Protein AF-A0AA36CGU0-F1 (afdb_monomer_lite)

Secondary structure (DSSP, 8-state):
-----------S--------S--PPB-S-TT---EEEEE-S-TTS--PPTT-EEEEETTEEEEEESPP--SSBSSTTHHHHHHTTTTT-GGGTTHHHHHBTTTTT--------S-TTHHHHHHTTTTT-GGGHHHHHHH-TTTTT--

Radius of gyration: 21.94 Å; chains: 1; bounding box: 58×54×54 Å

Organism: NCBI:txid96644

InterPro domains:
  IPR003582 ShKT domain [PF01549] (70-107)
  IPR003582 ShKT domain [PF01549] (110-147)
  IPR003582 ShKT domain [PS51670] (71-107)
  IPR003582 ShKT domain [PS51670] (111-147)
  IPR003582 ShKT domain [SM00254] (70-108)
  IPR003582 ShKT domain [SM00254] (110-147)

Sequence (147 aa):
MQTSTAVFLALLGFACHQALAKDCPEGPPENSTLVDVGPVLDPKNPSCPAGLTCYLHNKTNGCYGPPPKPCEDADENCANWVRNGFCTDPYYAKSKADYCAKSCGLCYDTCADKSASCKNWKANGFCENALYDSIKKDYCSATCGLC

Structure (mmCIF, N/CA/C/O backbone):
data_AF-A0AA36CGU0-F1
#
_entry.id   AF-A0AA36CGU0-F1
#
loop_
_atom_site.group_PDB
_atom_site.id
_atom_site.type_symbol
_atom_site.label_atom_id
_atom_site.label_alt_id
_atom_site.label_comp_id
_atom_site.label_asym_id
_atom_site.label_entity_id
_atom_site.label_seq_id
_atom_site.pdbx_PDB_ins_code
_atom_site.Cartn_x
_atom_site.Cartn_y
_atom_site.Cartn_z
_atom_site.occupancy
_atom_site.B_iso_or_equiv
_atom_site.auth_seq_id
_atom_site.auth_comp_id
_atom_site.auth_asym_id
_atom_site.auth_atom_id
_atom_site.pdbx_PDB_model_num
ATOM 1 N N . MET A 1 1 ? 11.620 -40.913 34.061 1.00 40.72 1 MET A N 1
ATOM 2 C CA . MET A 1 1 ? 12.870 -41.532 33.578 1.00 40.72 1 MET A CA 1
ATOM 3 C C . MET A 1 1 ? 13.364 -40.750 32.371 1.00 40.72 1 MET A C 1
ATOM 5 O O . MET A 1 1 ? 12.886 -40.988 31.276 1.00 40.72 1 MET A O 1
ATOM 9 N N . GLN A 1 2 ? 14.279 -39.805 32.577 1.00 37.50 2 GLN A N 1
ATOM 10 C CA . GLN A 1 2 ? 15.368 -39.555 31.632 1.00 37.50 2 GLN A CA 1
ATOM 11 C C . GLN A 1 2 ? 16.521 -38.975 32.454 1.00 37.50 2 GLN A C 1
ATOM 13 O O . GLN A 1 2 ? 16.436 -37.888 33.014 1.00 37.50 2 GLN A O 1
ATOM 18 N N . THR A 1 3 ? 17.502 -39.834 32.683 1.00 34.91 3 THR A N 1
ATOM 19 C CA . THR A 1 3 ? 18.673 -39.660 33.540 1.00 34.91 3 THR A CA 1
ATOM 20 C C . THR A 1 3 ? 19.895 -39.326 32.693 1.00 34.91 3 THR A C 1
ATOM 22 O O . THR A 1 3 ? 19.990 -39.826 31.576 1.00 34.91 3 THR A O 1
ATOM 25 N N . SER A 1 4 ? 20.861 -38.636 33.314 1.00 39.19 4 SER A N 1
ATOM 26 C CA . SER A 1 4 ? 22.279 -38.525 32.919 1.00 39.19 4 SER A CA 1
ATOM 27 C C . SER A 1 4 ? 22.582 -37.647 31.698 1.00 39.19 4 SER A C 1
ATOM 29 O O . SER A 1 4 ? 21.904 -37.716 30.689 1.00 39.19 4 SER A O 1
ATOM 31 N N . THR A 1 5 ? 23.606 -36.798 31.666 1.00 39.41 5 THR A N 1
ATOM 32 C CA . THR A 1 5 ? 24.727 -36.516 32.578 1.00 39.41 5 THR A CA 1
ATOM 33 C C . THR A 1 5 ? 25.350 -35.219 32.063 1.00 39.41 5 THR A C 1
ATOM 35 O O . THR A 1 5 ? 25.602 -35.103 30.866 1.00 39.41 5 THR A O 1
ATOM 38 N N . ALA A 1 6 ? 25.612 -34.256 32.943 1.00 45.22 6 ALA A N 1
ATOM 39 C CA . ALA A 1 6 ? 26.461 -33.116 32.619 1.00 45.22 6 ALA A CA 1
ATOM 40 C C . ALA A 1 6 ? 27.905 -33.602 32.401 1.00 45.22 6 ALA A C 1
ATOM 42 O O . ALA A 1 6 ? 28.487 -34.204 33.303 1.00 45.22 6 ALA A O 1
ATOM 43 N N . VAL A 1 7 ? 28.486 -33.334 31.229 1.00 40.44 7 VAL A N 1
ATOM 44 C CA . VAL A 1 7 ? 29.935 -33.422 31.006 1.00 40.44 7 VAL A CA 1
ATOM 45 C C . VAL A 1 7 ? 30.429 -32.043 30.592 1.00 40.44 7 VAL A C 1
ATOM 47 O O . VAL A 1 7 ? 29.974 -31.448 29.620 1.00 40.44 7 VAL A O 1
ATOM 50 N N . PHE A 1 8 ? 31.319 -31.542 31.436 1.00 43.91 8 PHE A N 1
ATOM 51 C CA . PHE A 1 8 ? 32.062 -30.297 31.363 1.00 43.91 8 PHE A CA 1
ATOM 52 C C . PHE A 1 8 ? 33.000 -30.215 30.139 1.00 43.91 8 PHE A C 1
ATOM 54 O O . PHE A 1 8 ? 33.494 -31.243 29.688 1.00 43.91 8 PHE A O 1
ATOM 61 N N . LEU A 1 9 ? 33.346 -28.963 29.781 1.00 36.62 9 LEU A N 1
ATOM 62 C CA . LEU A 1 9 ? 34.539 -28.457 29.055 1.00 36.62 9 LEU A CA 1
ATOM 63 C C . LEU A 1 9 ? 34.373 -28.029 27.584 1.00 36.62 9 LEU A C 1
ATOM 65 O O . LEU A 1 9 ? 34.357 -28.864 26.689 1.00 36.62 9 LEU A O 1
ATOM 69 N N . ALA A 1 10 ? 34.378 -26.701 27.382 1.00 35.34 10 ALA A N 1
ATOM 70 C CA . ALA A 1 10 ? 35.076 -25.905 26.344 1.00 35.34 10 ALA A CA 1
ATOM 71 C C . ALA A 1 10 ? 34.326 -24.559 26.205 1.00 35.34 10 ALA A C 1
ATOM 73 O O . ALA A 1 10 ? 33.199 -24.517 25.732 1.00 35.34 10 ALA 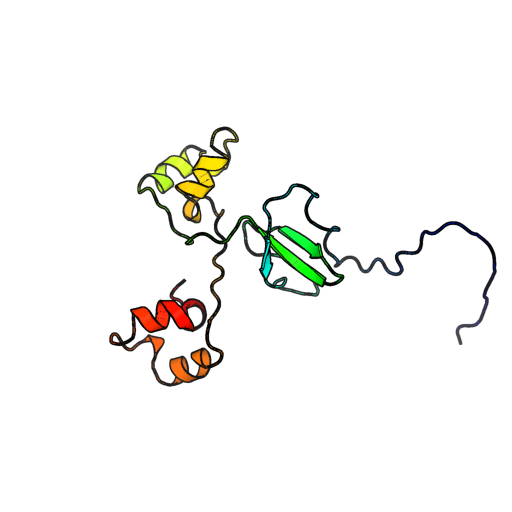A O 1
ATOM 74 N N . LEU A 1 11 ? 34.742 -23.483 26.882 1.00 43.50 11 LEU A N 1
ATOM 75 C CA . LEU A 1 11 ? 35.577 -22.402 26.331 1.00 43.50 11 LEU A CA 1
ATOM 76 C C . LEU A 1 11 ? 35.313 -22.079 24.847 1.00 43.50 11 LEU A C 1
ATOM 78 O O . LEU A 1 11 ? 35.522 -22.918 23.980 1.00 43.50 11 LEU A O 1
ATOM 82 N N . LEU A 1 12 ? 35.000 -20.796 24.616 1.00 39.62 12 LEU A N 1
ATOM 83 C CA . LEU A 1 12 ? 34.732 -20.090 23.353 1.00 39.62 12 LEU A CA 1
ATOM 84 C C . LEU A 1 12 ? 33.272 -20.161 22.884 1.00 39.62 12 LEU A C 1
ATOM 86 O O . LEU A 1 12 ? 32.714 -21.213 22.595 1.00 39.62 12 LEU A O 1
ATOM 90 N N . GLY A 1 13 ? 32.639 -18.987 22.895 1.00 47.38 13 GLY A N 1
ATOM 91 C CA . GLY A 1 13 ? 31.202 -18.815 22.774 1.00 47.38 13 GLY A CA 1
ATOM 92 C C . GLY A 1 13 ? 30.648 -19.274 21.439 1.00 47.38 13 GLY A C 1
ATOM 93 O O . GLY A 1 13 ? 30.968 -18.697 20.418 1.00 47.38 13 GLY A O 1
ATOM 94 N N . PHE A 1 14 ? 29.757 -20.253 21.480 1.00 47.56 14 PHE A N 1
ATOM 95 C CA . PHE A 1 14 ? 28.803 -20.568 20.425 1.00 47.56 14 PHE A CA 1
ATOM 96 C C . PHE A 1 14 ? 27.663 -21.331 21.089 1.00 47.56 14 PHE A C 1
ATOM 98 O O . PHE A 1 14 ? 27.703 -22.547 21.225 1.00 47.56 14 PHE A O 1
ATOM 105 N N . ALA A 1 15 ? 26.657 -20.611 21.572 1.00 38.28 15 ALA A N 1
ATOM 106 C CA . ALA A 1 15 ? 25.411 -21.239 21.983 1.00 38.28 15 ALA A CA 1
ATOM 107 C C . ALA A 1 15 ? 24.264 -20.242 21.827 1.00 38.28 15 ALA A C 1
ATOM 109 O O . ALA A 1 15 ? 23.633 -19.844 22.806 1.00 38.28 15 ALA A O 1
ATOM 110 N N . CYS A 1 16 ? 23.987 -19.855 20.576 1.00 39.22 16 CYS A N 1
ATOM 111 C CA . CYS A 1 16 ? 22.627 -19.484 20.205 1.00 39.22 16 CYS A CA 1
ATOM 112 C C . CYS A 1 16 ? 21.776 -20.743 20.432 1.00 39.22 16 CYS A C 1
ATOM 114 O O . CYS A 1 16 ? 21.745 -21.670 19.623 1.00 39.22 16 CYS A O 1
ATOM 116 N N . HIS A 1 17 ? 21.240 -20.850 21.645 1.00 38.44 17 HIS A N 1
ATOM 117 C CA . HIS A 1 17 ? 20.366 -21.928 22.054 1.00 38.44 17 HIS A CA 1
ATOM 118 C C . HIS A 1 17 ? 19.077 -21.815 21.244 1.00 38.44 17 HIS A C 1
ATOM 120 O O . HIS A 1 17 ? 18.352 -20.837 21.387 1.00 38.44 17 HIS A O 1
ATOM 126 N N . GLN A 1 18 ? 18.779 -22.895 20.521 1.00 44.56 18 GLN A N 1
ATOM 127 C CA . GLN A 1 18 ? 17.474 -23.252 19.960 1.00 44.56 18 GLN A CA 1
ATOM 128 C C . GLN A 1 18 ? 17.178 -22.699 18.563 1.00 44.56 18 GLN A C 1
ATOM 130 O O . GLN A 1 18 ? 16.379 -21.793 18.366 1.00 44.56 18 GLN A O 1
ATOM 135 N N . ALA A 1 19 ? 17.732 -23.381 17.561 1.00 47.97 19 ALA A N 1
ATOM 136 C CA . ALA A 1 19 ? 17.111 -23.452 16.248 1.00 47.97 19 ALA A CA 1
ATOM 137 C C . ALA A 1 19 ? 15.730 -24.130 16.366 1.00 47.97 19 ALA A C 1
ATOM 139 O O . ALA A 1 19 ? 15.628 -25.355 16.430 1.00 47.97 19 ALA A O 1
ATOM 140 N N . LEU A 1 20 ? 14.664 -23.328 16.371 1.00 47.81 20 LEU A N 1
ATOM 141 C CA . LEU A 1 20 ? 13.300 -23.764 16.068 1.00 47.81 20 LEU A CA 1
ATOM 142 C C . LEU A 1 20 ? 12.807 -23.112 14.769 1.00 47.81 20 LEU A C 1
ATOM 144 O O . LEU A 1 20 ? 11.717 -22.576 14.755 1.00 47.81 20 LEU A O 1
ATOM 148 N N . ALA A 1 21 ? 13.582 -23.146 13.680 1.00 53.12 21 ALA A N 1
ATOM 149 C CA . ALA A 1 21 ? 13.111 -22.998 12.286 1.00 53.12 21 ALA A CA 1
ATOM 150 C C . ALA A 1 21 ? 12.040 -21.911 11.960 1.00 53.12 21 ALA A C 1
ATOM 152 O O . ALA A 1 21 ? 11.266 -22.096 11.021 1.00 53.12 21 ALA A O 1
ATOM 153 N N . LYS A 1 22 ? 11.947 -20.810 12.721 1.00 61.84 22 LYS A N 1
ATOM 154 C CA . LYS A 1 22 ? 10.848 -19.821 12.647 1.00 61.84 22 LYS A CA 1
ATOM 155 C C . LYS A 1 22 ? 11.274 -18.400 13.001 1.00 61.84 22 LYS A C 1
ATOM 157 O O . LYS A 1 22 ? 10.417 -17.543 13.171 1.00 61.84 22 LYS A O 1
ATOM 162 N N . ASP A 1 23 ? 12.568 -18.150 13.129 1.00 75.75 23 ASP A N 1
ATOM 163 C CA . ASP A 1 23 ? 13.071 -16.815 13.425 1.00 75.75 23 ASP A CA 1
ATOM 164 C C . ASP A 1 23 ? 13.680 -16.206 12.171 1.00 75.75 23 ASP A C 1
ATOM 166 O O . ASP A 1 23 ? 14.302 -16.894 11.356 1.00 75.75 23 ASP A O 1
ATOM 170 N N . CYS A 1 24 ? 13.417 -14.917 11.986 1.00 81.06 24 CYS A N 1
ATOM 171 C CA . CYS A 1 24 ? 13.879 -14.171 10.827 1.00 81.06 24 CYS A CA 1
ATOM 172 C C . CYS A 1 24 ? 15.399 -13.985 10.887 1.00 81.06 24 CYS A C 1
ATOM 174 O O . CYS A 1 24 ? 15.974 -14.046 11.978 1.00 81.06 24 CYS A O 1
ATOM 176 N N . PRO A 1 25 ? 16.077 -13.771 9.743 1.00 84.75 25 PRO A N 1
ATOM 177 C CA . PRO A 1 25 ? 17.502 -13.469 9.761 1.00 84.75 25 PRO A CA 1
ATOM 178 C C . PRO A 1 25 ? 17.787 -12.255 10.654 1.00 84.75 25 PRO A C 1
ATOM 180 O O . PRO A 1 25 ? 16.949 -11.355 10.785 1.00 84.75 25 PRO A O 1
ATOM 183 N N . GLU A 1 26 ? 18.972 -12.235 11.269 1.00 78.94 26 GLU A N 1
ATOM 184 C CA . GLU A 1 26 ? 19.452 -11.062 12.004 1.00 78.94 26 GLU A CA 1
ATOM 185 C C . GLU A 1 26 ? 19.428 -9.824 11.094 1.00 78.94 26 GLU A C 1
ATOM 187 O O . GLU A 1 26 ? 19.564 -9.962 9.879 1.00 78.94 26 GLU A O 1
ATOM 192 N N . GLY A 1 27 ? 19.173 -8.669 11.721 1.00 71.25 27 GLY A N 1
ATOM 193 C CA . GLY A 1 27 ? 18.731 -7.376 11.185 1.00 71.25 27 GLY A CA 1
ATOM 194 C C . GLY A 1 27 ? 19.125 -6.944 9.762 1.00 71.25 27 GLY A C 1
ATOM 195 O O . GLY A 1 27 ? 20.057 -7.461 9.147 1.00 71.25 27 GLY A O 1
ATOM 196 N N . PRO A 1 28 ? 18.439 -5.920 9.222 1.00 70.06 28 PRO A N 1
ATOM 197 C CA . PRO A 1 28 ? 18.787 -5.395 7.910 1.00 70.06 28 PRO A CA 1
ATOM 198 C C . PRO A 1 28 ? 20.241 -4.870 7.912 1.00 70.06 28 PRO A C 1
ATOM 200 O O . PRO A 1 28 ? 20.733 -4.449 8.961 1.00 70.06 28 PRO A O 1
ATOM 203 N N . PRO A 1 29 ? 20.954 -4.892 6.768 1.00 68.56 29 PRO A N 1
ATOM 204 C CA . PRO A 1 29 ? 22.369 -4.511 6.714 1.00 68.56 29 PRO A CA 1
ATOM 205 C C . PRO A 1 29 ? 22.593 -3.109 7.306 1.00 68.56 29 PRO A C 1
ATOM 207 O O . PRO A 1 29 ? 21.742 -2.240 7.126 1.00 68.56 29 PRO A O 1
ATOM 210 N N . GLU A 1 30 ? 23.738 -2.864 7.962 1.00 60.31 30 GLU A N 1
ATOM 211 C CA . GLU A 1 30 ? 24.038 -1.640 8.751 1.00 60.31 30 GLU A CA 1
ATOM 212 C C . GLU A 1 30 ? 23.955 -0.302 7.977 1.00 60.31 30 GLU A C 1
ATOM 214 O O . GLU A 1 30 ? 24.111 0.770 8.551 1.00 60.31 30 GLU A O 1
ATOM 219 N N . ASN A 1 31 ? 23.657 -0.339 6.678 1.00 63.81 31 ASN A N 1
ATOM 220 C CA . ASN A 1 31 ? 23.423 0.825 5.824 1.00 63.81 31 ASN A CA 1
ATOM 221 C C . ASN A 1 31 ? 22.091 0.735 5.047 1.00 63.81 31 ASN A C 1
ATOM 223 O O . ASN A 1 31 ? 21.961 1.243 3.933 1.00 63.81 31 ASN A O 1
ATOM 227 N N . SER A 1 32 ? 21.108 0.010 5.580 1.00 74.25 32 SER A N 1
ATOM 228 C CA . SER A 1 32 ? 19.788 -0.096 4.963 1.00 74.25 32 SER A CA 1
ATOM 229 C C . SER A 1 32 ? 18.926 1.125 5.293 1.00 74.25 32 SER A C 1
ATOM 231 O O . SER A 1 32 ? 18.970 1.656 6.400 1.00 74.25 32 SER A O 1
ATOM 233 N N . THR A 1 33 ? 18.081 1.536 4.350 1.00 78.06 33 THR A N 1
ATOM 234 C CA . THR A 1 33 ? 17.009 2.519 4.579 1.00 78.06 33 THR A CA 1
ATOM 235 C C . THR A 1 33 ? 15.720 1.868 5.095 1.00 78.06 33 THR A C 1
ATOM 237 O O . THR A 1 33 ? 14.666 2.504 5.083 1.00 78.06 33 THR A O 1
ATOM 240 N N . LEU A 1 34 ? 15.780 0.591 5.491 1.00 81.00 34 LEU A N 1
ATOM 241 C CA . LEU A 1 34 ? 14.608 -0.182 5.879 1.00 81.00 34 LEU A CA 1
ATOM 242 C C . LEU A 1 34 ? 14.193 0.152 7.313 1.00 81.00 34 LEU A C 1
ATOM 244 O O . LEU A 1 34 ? 15.029 0.236 8.211 1.00 81.00 34 LEU A O 1
ATOM 248 N N . VAL A 1 35 ? 12.891 0.301 7.529 1.00 79.88 35 VAL A N 1
ATOM 249 C CA . VAL A 1 35 ? 12.293 0.607 8.834 1.00 79.88 35 VAL A CA 1
ATOM 250 C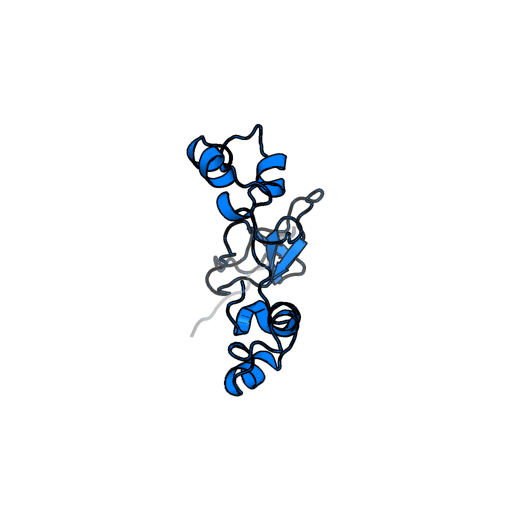 C . VAL A 1 35 ? 11.343 -0.508 9.258 1.00 79.88 35 VAL A C 1
ATOM 252 O O . VAL A 1 35 ? 10.773 -1.175 8.396 1.00 79.88 35 VAL A O 1
ATOM 255 N N . ASP A 1 36 ? 11.184 -0.711 10.569 1.00 82.88 36 ASP A N 1
ATOM 256 C CA . ASP A 1 36 ? 10.165 -1.615 11.118 1.00 82.88 36 ASP A CA 1
ATOM 257 C C . ASP A 1 36 ? 8.781 -1.038 10.822 1.00 82.88 36 ASP A C 1
ATOM 259 O O . ASP A 1 36 ? 8.482 0.110 11.161 1.00 82.88 36 ASP A O 1
ATOM 263 N N . VAL A 1 37 ? 7.961 -1.821 10.135 1.00 75.62 37 VAL A N 1
ATOM 264 C CA . VAL A 1 37 ? 6.652 -1.396 9.635 1.00 75.62 37 VAL A CA 1
ATOM 265 C C . VAL A 1 37 ? 5.518 -2.257 10.161 1.00 75.62 37 VAL A C 1
ATOM 267 O O . VAL A 1 37 ? 4.362 -2.041 9.793 1.00 75.62 37 VAL A O 1
ATOM 270 N N . GLY A 1 38 ? 5.828 -3.212 11.037 1.00 77.19 38 GLY A N 1
ATOM 271 C CA . GLY A 1 38 ? 4.817 -3.999 11.714 1.00 77.19 38 GLY A CA 1
ATOM 272 C C . GLY A 1 38 ? 5.248 -5.419 12.060 1.00 77.19 38 GLY A C 1
ATOM 273 O O . GLY A 1 38 ? 6.315 -5.893 11.665 1.00 77.19 38 GLY A O 1
ATOM 274 N N . PRO A 1 39 ? 4.384 -6.131 12.797 1.00 79.25 39 PRO A N 1
ATOM 275 C CA . PRO A 1 39 ? 4.622 -7.517 13.154 1.00 79.25 39 PRO A C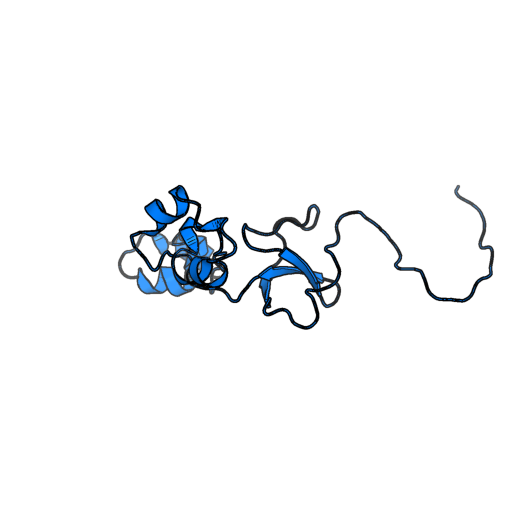A 1
ATOM 276 C C . PRO A 1 39 ? 4.471 -8.440 11.940 1.00 79.25 39 PRO A C 1
ATOM 278 O O . PRO A 1 39 ? 3.754 -8.145 10.982 1.00 79.25 39 PRO A O 1
ATOM 281 N N . VAL A 1 40 ? 5.095 -9.613 12.022 1.00 79.00 40 VAL A N 1
ATOM 282 C CA . VAL A 1 40 ? 4.855 -10.712 11.077 1.00 79.00 40 VAL A CA 1
ATOM 283 C C . VAL A 1 40 ? 3.400 -11.182 11.135 1.00 79.00 40 VAL A C 1
ATOM 285 O O . VAL A 1 40 ? 2.783 -11.185 12.202 1.00 79.00 40 VAL A O 1
ATOM 288 N N . LEU A 1 41 ? 2.851 -11.607 9.993 1.00 75.88 41 LEU A N 1
ATOM 289 C CA . LEU A 1 41 ? 1.446 -12.031 9.892 1.00 75.88 41 LEU A CA 1
ATOM 290 C C . LEU A 1 41 ? 1.164 -13.314 10.690 1.00 75.88 41 LEU A C 1
ATOM 292 O O . LEU A 1 41 ? 0.086 -13.462 11.265 1.00 75.88 41 LEU A O 1
ATOM 296 N N . ASP A 1 42 ? 2.137 -14.228 10.737 1.00 71.06 42 ASP A N 1
ATOM 297 C CA . ASP A 1 42 ? 2.072 -15.470 11.505 1.00 71.06 42 ASP A CA 1
ATOM 298 C C . ASP A 1 42 ? 3.374 -15.673 12.309 1.00 71.06 42 ASP A C 1
ATOM 300 O O . ASP A 1 42 ? 4.431 -15.936 11.734 1.00 71.06 42 ASP A O 1
ATOM 304 N N . PRO A 1 43 ? 3.328 -15.610 13.653 1.00 68.12 43 PRO A N 1
ATOM 305 C CA . PRO A 1 43 ? 4.484 -15.886 14.510 1.00 68.12 43 PRO A CA 1
ATOM 306 C C . PRO A 1 43 ? 5.034 -17.316 14.387 1.00 68.12 43 PRO A C 1
ATOM 308 O O . PRO A 1 43 ? 6.157 -17.587 14.802 1.00 68.12 43 PRO A O 1
ATOM 311 N N . LYS A 1 44 ? 4.241 -18.264 13.868 1.00 66.31 44 LYS A N 1
ATOM 312 C CA . LYS A 1 44 ? 4.653 -19.656 13.642 1.00 66.31 44 LYS A CA 1
ATOM 313 C C . LYS A 1 44 ? 5.247 -19.880 12.251 1.00 66.31 44 LYS A C 1
ATOM 315 O O . LYS A 1 44 ? 5.864 -20.930 12.066 1.00 66.31 44 LYS A O 1
ATOM 320 N N . ASN A 1 45 ? 5.038 -18.954 11.319 1.00 71.38 45 ASN A N 1
ATOM 321 C CA . ASN A 1 45 ? 5.563 -18.964 9.959 1.00 71.38 45 ASN A CA 1
ATOM 322 C C . ASN A 1 45 ? 5.788 -17.507 9.515 1.00 71.38 45 ASN A C 1
ATOM 324 O O . ASN A 1 45 ? 4.859 -16.900 8.981 1.00 71.38 45 ASN A O 1
ATOM 328 N N . PRO A 1 46 ? 6.973 -16.923 9.775 1.00 73.00 46 PRO A N 1
ATOM 329 C CA . PRO A 1 46 ? 7.206 -15.493 9.606 1.00 73.00 46 PRO A CA 1
ATOM 330 C C . PRO A 1 46 ? 7.098 -15.073 8.141 1.00 73.00 46 PRO A C 1
ATOM 332 O O . PRO A 1 46 ? 8.062 -15.098 7.379 1.00 73.00 46 PRO A O 1
ATOM 335 N N . SER A 1 47 ? 5.895 -14.683 7.742 1.00 81.06 47 SER A N 1
ATOM 336 C CA . SER A 1 47 ? 5.611 -14.101 6.442 1.00 81.06 47 SER A CA 1
ATOM 337 C C . SER A 1 47 ? 5.263 -12.635 6.620 1.00 81.06 47 SER A C 1
ATOM 339 O O . SER A 1 47 ? 4.428 -12.286 7.463 1.00 81.06 47 SER A O 1
ATOM 341 N N . CYS A 1 48 ? 5.867 -11.798 5.791 1.00 79.00 48 CYS A N 1
ATOM 342 C CA . CYS A 1 48 ? 5.502 -10.400 5.671 1.00 79.00 48 CYS A CA 1
ATOM 343 C C . CYS A 1 48 ? 4.628 -10.180 4.427 1.00 79.00 48 CYS A C 1
ATOM 345 O O . CYS A 1 48 ? 4.671 -10.991 3.495 1.00 79.00 48 CYS A O 1
ATOM 347 N N . PRO A 1 49 ? 3.826 -9.102 4.401 1.00 74.00 49 PRO A N 1
ATOM 348 C CA . PRO A 1 49 ? 3.174 -8.625 3.184 1.00 74.00 49 PRO A CA 1
ATOM 349 C C . PRO A 1 49 ? 4.151 -8.485 2.005 1.00 74.00 49 PRO A C 1
ATOM 351 O O . PRO A 1 49 ? 5.362 -8.353 2.193 1.00 74.00 49 PRO A O 1
ATOM 354 N N . ALA A 1 50 ? 3.624 -8.491 0.779 1.00 72.00 50 ALA A N 1
ATOM 355 C CA . ALA A 1 50 ? 4.439 -8.296 -0.418 1.00 72.00 50 ALA A CA 1
ATOM 356 C C . ALA A 1 50 ? 5.252 -6.990 -0.327 1.00 72.00 50 ALA A C 1
ATOM 358 O O . ALA A 1 50 ? 4.742 -5.961 0.110 1.00 72.00 50 ALA A O 1
ATOM 359 N N . GLY A 1 51 ? 6.530 -7.052 -0.709 1.00 70.19 51 GLY A N 1
ATOM 360 C CA . GLY A 1 51 ? 7.452 -5.913 -0.632 1.00 70.19 51 GLY A CA 1
ATOM 361 C C . GLY A 1 51 ? 8.143 -5.723 0.723 1.00 70.19 51 GLY A C 1
ATOM 362 O O . GLY A 1 51 ? 8.969 -4.820 0.845 1.00 70.19 51 GLY A O 1
ATOM 363 N N . LEU A 1 52 ? 7.857 -6.577 1.713 1.00 80.44 52 LEU A N 1
ATOM 364 C CA . LEU A 1 52 ? 8.481 -6.545 3.034 1.00 80.44 52 LEU A CA 1
ATOM 365 C C . LEU A 1 52 ? 9.342 -7.776 3.299 1.00 80.44 52 LEU A C 1
ATOM 367 O O . LEU A 1 52 ? 9.001 -8.899 2.927 1.00 80.44 52 LEU A O 1
ATOM 371 N N . THR A 1 53 ? 10.440 -7.555 4.012 1.00 84.25 53 THR A N 1
ATOM 372 C CA . THR A 1 53 ? 11.362 -8.605 4.440 1.00 84.25 53 THR A CA 1
ATOM 373 C C . THR A 1 53 ? 11.236 -8.790 5.939 1.00 84.25 53 THR A C 1
ATOM 375 O O . THR A 1 53 ? 11.197 -7.812 6.682 1.00 84.25 53 THR A O 1
ATOM 378 N N . CYS A 1 54 ? 11.195 -10.033 6.409 1.00 87.06 54 CYS A N 1
ATOM 379 C CA . CYS A 1 54 ? 11.264 -10.261 7.842 1.00 87.06 54 CYS A CA 1
ATOM 380 C C . CYS A 1 54 ? 12.708 -10.139 8.346 1.00 87.06 54 CYS A C 1
ATOM 382 O O . CYS A 1 54 ? 13.600 -10.774 7.782 1.00 87.06 54 CYS A O 1
ATOM 384 N N . TYR A 1 55 ? 12.919 -9.397 9.433 1.00 88.12 55 TYR A N 1
ATOM 385 C CA . TYR A 1 55 ? 14.189 -9.352 10.160 1.00 88.12 55 TYR A CA 1
ATOM 386 C C . TYR A 1 55 ? 13.976 -9.426 11.670 1.00 88.12 55 TYR A C 1
ATOM 388 O O . TYR A 1 55 ? 12.943 -9.015 12.202 1.00 88.12 55 TYR A O 1
ATOM 396 N N . LEU A 1 56 ? 14.995 -9.930 12.361 1.00 84.81 56 LEU A N 1
ATOM 397 C CA . LEU A 1 56 ? 15.086 -9.894 13.811 1.00 84.81 56 LEU A CA 1
ATOM 398 C C . LEU A 1 56 ? 15.771 -8.595 14.259 1.00 84.81 56 LEU A C 1
ATOM 400 O O . LEU A 1 56 ? 16.936 -8.352 13.938 1.00 84.81 56 LEU A O 1
ATOM 404 N N . HIS A 1 57 ? 15.078 -7.789 15.061 1.00 73.75 57 HIS A N 1
ATOM 405 C CA . HIS A 1 57 ? 15.652 -6.618 15.728 1.00 73.75 57 HIS A CA 1
ATOM 406 C C . HIS A 1 57 ? 15.195 -6.585 17.183 1.00 73.75 57 HIS A C 1
ATOM 408 O O . HIS A 1 57 ? 14.030 -6.829 17.487 1.00 73.75 57 HIS A O 1
ATOM 414 N N . ASN A 1 58 ? 16.128 -6.324 18.102 1.00 74.12 58 ASN A N 1
ATOM 415 C CA . ASN A 1 58 ? 15.867 -6.321 19.545 1.00 74.12 58 ASN A CA 1
ATOM 416 C C . ASN A 1 58 ? 15.104 -7.575 20.045 1.00 74.12 58 ASN A C 1
ATOM 418 O O . ASN A 1 58 ? 14.189 -7.485 20.858 1.00 74.12 58 ASN A O 1
ATOM 422 N N . LYS A 1 59 ? 15.500 -8.759 19.547 1.00 77.56 59 LYS A N 1
ATOM 423 C CA . LYS A 1 59 ? 14.946 -10.085 19.902 1.00 77.56 59 LYS A CA 1
ATOM 424 C C . LYS A 1 59 ? 13.480 -10.325 19.503 1.00 77.56 59 LYS A C 1
ATOM 426 O O . LYS A 1 59 ? 12.885 -11.290 19.977 1.00 77.56 59 LYS A O 1
ATOM 431 N N . THR A 1 60 ? 12.910 -9.499 18.629 1.00 82.69 60 THR A N 1
ATOM 432 C CA . THR A 1 60 ? 11.562 -9.694 18.075 1.00 82.69 60 THR A CA 1
ATOM 433 C C . THR A 1 60 ? 11.585 -9.715 16.550 1.00 82.69 60 THR A C 1
ATOM 435 O O . THR A 1 60 ? 12.330 -8.955 15.931 1.00 82.69 60 THR A O 1
ATOM 438 N N . ASN A 1 61 ? 10.770 -10.588 15.952 1.00 86.56 61 ASN A N 1
ATOM 439 C CA . ASN A 1 61 ? 10.568 -10.643 14.504 1.00 86.56 61 ASN A CA 1
ATOM 440 C C . ASN A 1 61 ? 9.679 -9.470 14.068 1.00 86.56 61 ASN A C 1
ATOM 442 O O . ASN A 1 61 ? 8.570 -9.316 14.584 1.00 86.56 61 ASN A O 1
ATOM 446 N N . GLY A 1 62 ? 10.153 -8.685 13.106 1.00 85.69 62 GLY A N 1
ATOM 447 C CA . GLY A 1 62 ? 9.420 -7.572 12.507 1.00 85.69 62 GLY A CA 1
ATOM 448 C C . GLY A 1 62 ? 9.505 -7.610 10.987 1.00 85.69 62 GLY A C 1
ATOM 449 O O . GLY A 1 62 ? 10.409 -8.220 10.411 1.00 85.69 62 GLY A O 1
ATOM 450 N N . CYS A 1 63 ? 8.550 -6.964 10.332 1.00 85.25 63 CYS A N 1
ATOM 451 C CA . CYS A 1 63 ? 8.565 -6.747 8.896 1.00 85.25 63 CYS A CA 1
ATOM 452 C C . CYS A 1 63 ? 9.222 -5.404 8.597 1.00 85.25 63 CYS A C 1
ATOM 454 O O . CYS A 1 63 ? 8.845 -4.383 9.162 1.00 85.25 63 CYS A O 1
ATOM 456 N N . TYR A 1 64 ? 10.197 -5.418 7.696 1.00 84.94 64 TYR A N 1
ATOM 457 C CA . TYR A 1 64 ? 11.013 -4.270 7.337 1.00 84.94 64 TYR A CA 1
ATOM 458 C C . TYR A 1 64 ? 10.879 -3.959 5.857 1.00 84.94 64 TYR A C 1
ATOM 460 O O . TYR A 1 64 ? 10.935 -4.852 5.007 1.00 84.94 64 TYR A O 1
ATOM 468 N N . GLY A 1 65 ? 10.737 -2.675 5.555 1.00 79.56 65 GLY A N 1
ATOM 469 C CA . GLY A 1 65 ? 10.535 -2.177 4.202 1.00 79.56 65 GLY A CA 1
ATOM 470 C C . GLY A 1 65 ? 11.080 -0.766 4.015 1.00 79.56 65 GLY A C 1
ATOM 471 O O . GLY A 1 65 ? 11.441 -0.112 4.998 1.00 79.56 65 GLY A O 1
ATOM 472 N N . PRO A 1 66 ? 11.161 -0.284 2.762 1.00 75.25 66 PRO A N 1
ATOM 473 C CA . PRO A 1 66 ? 11.367 1.141 2.504 1.00 75.25 66 PRO A CA 1
ATOM 474 C C . PRO A 1 66 ? 10.251 1.942 3.188 1.00 75.25 66 PRO A C 1
ATOM 476 O O . PRO A 1 66 ? 9.162 1.407 3.276 1.00 75.25 66 PRO A O 1
ATOM 479 N N . PRO A 1 67 ? 10.456 3.195 3.627 1.00 70.31 67 PRO A N 1
ATOM 480 C CA . PRO A 1 67 ? 9.436 3.965 4.340 1.00 70.31 67 PRO A CA 1
ATOM 481 C C . PRO A 1 67 ? 8.062 3.925 3.653 1.00 70.31 67 PRO A C 1
ATOM 483 O O . PRO A 1 67 ? 8.008 4.009 2.420 1.00 70.31 67 PRO A O 1
ATOM 486 N N . PRO A 1 68 ? 6.964 3.835 4.425 1.00 64.62 68 PRO A N 1
ATOM 487 C CA . PRO A 1 68 ? 5.639 3.648 3.857 1.00 64.62 68 PRO A CA 1
ATOM 488 C C . PRO A 1 68 ? 5.289 4.839 2.963 1.00 64.62 68 PRO A C 1
ATOM 490 O O . PRO A 1 68 ? 5.293 5.991 3.400 1.00 64.62 68 PRO A O 1
ATOM 493 N N . LYS A 1 69 ? 5.009 4.547 1.693 1.00 65.44 69 LYS A N 1
ATOM 494 C CA . LYS A 1 69 ? 4.433 5.490 0.730 1.00 65.44 69 LYS A CA 1
ATOM 495 C C . LYS A 1 69 ? 2.954 5.154 0.537 1.00 65.44 69 LYS A C 1
ATOM 497 O O . LYS A 1 69 ? 2.596 3.988 0.716 1.00 65.44 69 LYS A O 1
ATOM 502 N N . PRO A 1 70 ? 2.109 6.128 0.146 1.00 70.31 70 PRO A N 1
ATOM 503 C CA . PRO A 1 70 ? 0.752 5.836 -0.301 1.00 70.31 70 PRO A CA 1
ATOM 504 C C . PRO A 1 70 ? 0.778 4.685 -1.310 1.00 70.31 70 PRO A C 1
ATOM 506 O O . PRO A 1 70 ? 1.578 4.708 -2.249 1.00 70.31 70 PRO A O 1
ATOM 509 N N . CYS A 1 71 ? -0.036 3.652 -1.084 1.00 76.94 71 CYS A N 1
ATOM 510 C CA . CYS A 1 71 ? -0.064 2.476 -1.949 1.00 76.94 71 CYS A CA 1
ATOM 511 C C . CYS A 1 71 ? -0.894 2.755 -3.207 1.00 76.94 71 CYS A C 1
ATOM 513 O O . CYS A 1 71 ? -1.959 2.187 -3.447 1.00 76.94 71 CYS A O 1
ATOM 515 N N . GLU A 1 72 ? -0.401 3.694 -4.005 1.00 83.75 72 GLU A N 1
ATOM 516 C CA . GLU A 1 72 ? -1.011 4.169 -5.236 1.00 83.75 72 GLU A CA 1
ATOM 517 C C . GLU A 1 72 ? 0.037 4.288 -6.343 1.00 83.75 72 GLU A C 1
ATOM 519 O O . GLU A 1 72 ? 1.246 4.310 -6.096 1.00 83.75 72 GLU A O 1
ATOM 524 N N . ASP A 1 73 ? -0.443 4.316 -7.581 1.00 89.62 73 ASP A N 1
ATOM 525 C CA . ASP A 1 73 ? 0.389 4.654 -8.725 1.00 89.62 73 ASP A CA 1
ATOM 526 C C . ASP A 1 73 ? 0.307 6.165 -8.936 1.00 89.62 73 ASP A C 1
ATOM 528 O O . ASP A 1 73 ? -0.784 6.730 -9.022 1.00 89.62 73 ASP A O 1
ATOM 532 N N . ALA A 1 74 ? 1.462 6.817 -9.008 1.00 89.75 74 ALA A N 1
ATOM 533 C CA . ALA A 1 74 ? 1.562 8.241 -9.298 1.00 89.75 74 ALA A CA 1
ATOM 534 C C . ALA A 1 74 ? 1.479 8.536 -10.806 1.00 89.75 74 ALA A C 1
ATOM 536 O O . ALA A 1 74 ? 1.293 9.691 -11.184 1.00 89.75 74 ALA A O 1
ATOM 537 N N . ASP A 1 75 ? 1.624 7.515 -11.660 1.00 94.06 75 ASP A N 1
ATOM 538 C CA . ASP A 1 75 ? 1.535 7.640 -13.116 1.00 94.06 75 ASP A CA 1
ATOM 539 C C . ASP A 1 75 ? 0.446 6.727 -13.697 1.00 94.06 75 ASP A C 1
ATOM 541 O O . ASP A 1 75 ? 0.326 5.549 -13.356 1.00 94.06 75 ASP A O 1
ATOM 545 N N . GLU A 1 76 ? -0.342 7.258 -14.627 1.00 95.56 76 GLU A N 1
ATOM 546 C CA . GLU A 1 76 ? -1.397 6.513 -15.320 1.00 95.56 76 GLU A CA 1
ATOM 547 C C . GLU A 1 76 ? -0.852 5.402 -16.237 1.00 95.56 76 GLU A C 1
ATOM 549 O O . GLU A 1 76 ? -1.549 4.429 -16.538 1.00 95.56 76 GLU A O 1
ATOM 554 N N . ASN A 1 77 ? 0.414 5.499 -16.655 1.00 96.31 77 ASN A N 1
ATOM 555 C CA . ASN A 1 77 ? 1.055 4.544 -17.555 1.00 96.31 77 ASN A CA 1
ATOM 5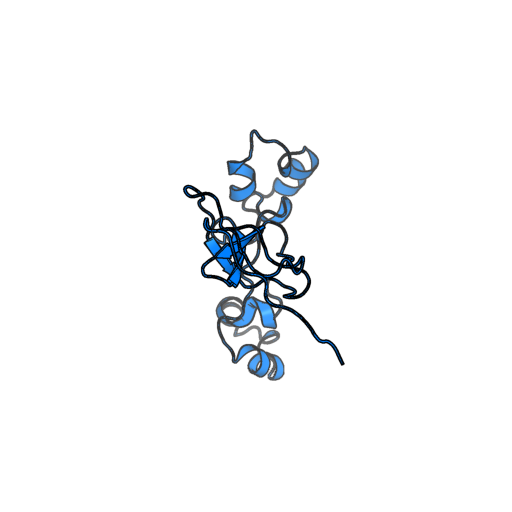56 C C . ASN A 1 77 ? 1.573 3.291 -16.850 1.00 96.31 77 ASN A C 1
ATOM 558 O O . ASN A 1 77 ? 2.061 2.379 -17.526 1.00 96.31 77 ASN A O 1
ATOM 562 N N . CYS A 1 78 ? 1.449 3.193 -15.525 1.00 95.62 78 CYS A N 1
ATOM 563 C CA . CYS A 1 78 ? 1.969 2.060 -14.768 1.00 95.62 78 CYS A CA 1
ATOM 564 C C . CYS A 1 78 ? 1.498 0.712 -15.318 1.00 95.62 78 CYS A C 1
ATOM 566 O O . CYS A 1 78 ? 2.322 -0.171 -15.546 1.00 95.62 78 CYS A O 1
ATOM 568 N N . ALA A 1 79 ? 0.218 0.574 -15.676 1.00 95.94 79 ALA A N 1
ATOM 569 C CA . ALA A 1 79 ? -0.303 -0.653 -16.283 1.00 95.94 79 ALA A CA 1
ATOM 570 C C . ALA A 1 79 ? 0.419 -1.051 -17.590 1.00 95.94 79 ALA A C 1
ATOM 572 O O . ALA A 1 79 ? 0.615 -2.239 -17.864 1.00 95.94 79 ALA A O 1
ATOM 573 N N . ASN A 1 80 ? 0.825 -0.072 -18.405 1.00 97.25 80 ASN A N 1
ATOM 574 C CA . ASN A 1 80 ? 1.583 -0.302 -19.633 1.00 97.25 80 ASN A CA 1
ATOM 575 C C . ASN A 1 80 ? 3.040 -0.668 -19.320 1.00 97.25 80 ASN A C 1
ATOM 577 O O . ASN A 1 80 ? 3.558 -1.661 -19.831 1.00 97.25 80 ASN A O 1
ATOM 581 N N . TRP A 1 81 ? 3.683 0.093 -18.438 1.00 97.00 81 TRP A N 1
ATOM 582 C CA . TRP A 1 81 ? 5.077 -0.115 -18.058 1.00 97.00 81 TRP A CA 1
ATOM 583 C C . TRP A 1 81 ? 5.299 -1.467 -17.381 1.00 97.00 81 TRP A C 1
ATOM 585 O O . TRP A 1 81 ? 6.242 -2.175 -17.731 1.00 97.00 81 TRP A O 1
ATOM 595 N N . VAL A 1 82 ? 4.399 -1.882 -16.486 1.00 95.25 82 VAL A N 1
ATOM 596 C CA . VAL A 1 82 ? 4.450 -3.209 -15.851 1.00 95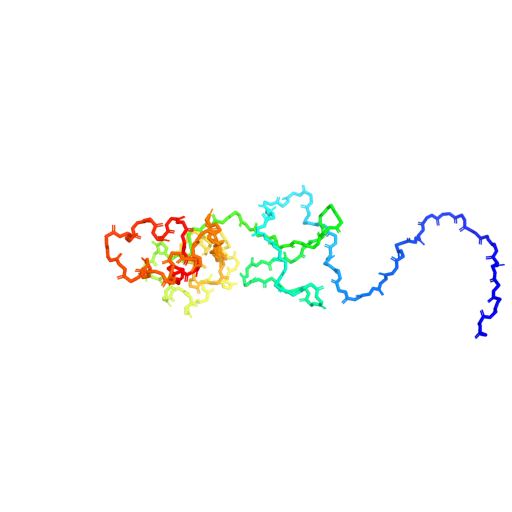.25 82 VAL A CA 1
ATOM 597 C C . VAL A 1 82 ? 4.418 -4.316 -16.900 1.00 95.25 82 VAL A C 1
ATOM 599 O O . VAL A 1 82 ? 5.246 -5.224 -16.847 1.00 95.25 82 VAL A O 1
ATOM 602 N N . ARG A 1 83 ? 3.534 -4.215 -17.903 1.00 95.62 83 ARG A N 1
ATOM 603 C CA . ARG A 1 83 ? 3.465 -5.180 -19.014 1.00 95.62 83 ARG A CA 1
ATOM 604 C C . ARG A 1 83 ? 4.765 -5.242 -19.821 1.00 95.62 83 ARG A C 1
ATOM 606 O O . ARG A 1 83 ? 5.103 -6.302 -20.335 1.00 95.62 83 ARG A O 1
ATOM 613 N N . ASN A 1 84 ? 5.491 -4.131 -19.900 1.00 95.75 84 ASN A N 1
ATOM 614 C CA . ASN A 1 84 ? 6.769 -4.017 -20.602 1.00 95.75 84 ASN A CA 1
ATOM 615 C C . ASN A 1 84 ? 7.993 -4.333 -19.722 1.00 95.75 84 ASN A C 1
ATOM 617 O O . ASN A 1 84 ? 9.120 -4.084 -20.138 1.00 95.75 84 ASN A O 1
ATOM 621 N N . GLY A 1 85 ? 7.800 -4.882 -18.518 1.00 94.06 85 GLY A N 1
ATOM 622 C CA . GLY A 1 85 ? 8.899 -5.334 -17.657 1.00 94.06 85 GLY A CA 1
ATOM 623 C C . GLY A 1 85 ? 9.480 -4.267 -16.725 1.00 94.06 85 GLY A C 1
ATOM 624 O O . GLY A 1 85 ? 10.494 -4.519 -16.075 1.00 94.06 85 GLY A O 1
ATOM 625 N N . PHE A 1 86 ? 8.831 -3.107 -16.588 1.00 95.25 86 PHE A N 1
ATOM 626 C CA . PHE A 1 86 ? 9.301 -1.997 -15.747 1.00 95.25 86 PHE A CA 1
ATOM 627 C C . PHE A 1 86 ? 9.599 -2.396 -14.294 1.00 95.25 86 PHE A C 1
ATOM 629 O O . PHE A 1 86 ? 10.584 -1.950 -13.713 1.00 95.25 86 PHE A O 1
ATOM 636 N N . CYS A 1 87 ? 8.785 -3.272 -13.701 1.00 91.69 87 CYS A N 1
ATOM 637 C CA . CYS A 1 87 ? 8.953 -3.676 -12.301 1.00 91.69 87 CYS A CA 1
ATOM 638 C C . CYS A 1 87 ? 10.165 -4.594 -12.074 1.00 91.69 87 CYS A C 1
ATOM 640 O O . CYS A 1 87 ? 10.758 -4.597 -10.987 1.00 91.69 87 CYS A O 1
ATOM 642 N N . THR A 1 88 ? 10.527 -5.373 -13.094 1.00 92.44 88 THR A N 1
ATOM 643 C CA . THR A 1 88 ? 11.612 -6.361 -13.048 1.00 92.44 88 THR A CA 1
ATOM 644 C C . THR A 1 88 ? 12.943 -5.806 -13.538 1.00 92.44 88 THR A C 1
ATOM 646 O O . THR A 1 88 ? 13.985 -6.357 -13.197 1.00 92.44 88 THR A O 1
ATOM 649 N N . ASP A 1 89 ? 12.924 -4.724 -14.313 1.00 93.38 89 ASP A N 1
ATOM 650 C CA . ASP A 1 89 ? 14.133 -4.121 -14.861 1.00 93.38 89 ASP A CA 1
ATOM 651 C C . ASP A 1 89 ? 14.937 -3.387 -13.758 1.00 93.38 89 ASP A C 1
ATOM 653 O O . ASP A 1 89 ? 14.400 -2.519 -13.053 1.00 93.38 89 ASP A O 1
ATOM 657 N N . PRO A 1 90 ? 16.228 -3.726 -13.565 1.00 88.75 90 PRO A N 1
ATOM 658 C CA . PRO A 1 90 ? 17.080 -3.085 -12.567 1.00 88.75 90 PRO A CA 1
ATOM 659 C C . PRO A 1 90 ? 17.368 -1.607 -12.868 1.00 88.75 90 PRO A C 1
ATOM 661 O O . PRO A 1 90 ? 17.645 -0.851 -11.937 1.00 88.75 90 PRO A O 1
ATOM 664 N N . TYR A 1 91 ? 17.274 -1.168 -14.127 1.00 91.50 91 TYR A N 1
ATOM 665 C CA . TYR A 1 91 ? 17.479 0.227 -14.514 1.00 91.50 91 TYR A CA 1
ATOM 666 C C . TYR A 1 91 ? 16.461 1.160 -13.843 1.00 91.50 91 TYR A C 1
ATOM 668 O O . TYR A 1 91 ? 16.799 2.269 -13.428 1.00 91.50 91 TYR A O 1
ATOM 676 N N . TYR A 1 92 ? 15.227 0.688 -13.641 1.00 88.25 92 TYR A N 1
ATOM 677 C CA . TYR A 1 92 ? 14.148 1.465 -13.028 1.00 88.25 92 TYR A CA 1
ATOM 678 C C . TYR A 1 92 ? 14.029 1.271 -11.512 1.00 88.25 92 TYR A C 1
ATOM 680 O O . TYR A 1 92 ? 12.993 1.614 -10.946 1.00 88.25 92 TYR A O 1
ATOM 688 N N . ALA A 1 93 ? 15.060 0.756 -10.826 1.00 81.69 93 ALA A N 1
ATOM 689 C CA . ALA A 1 93 ? 14.994 0.385 -9.407 1.00 81.69 93 ALA A CA 1
ATOM 690 C C . ALA A 1 93 ? 14.415 1.474 -8.484 1.00 81.69 93 ALA A C 1
ATOM 692 O O . ALA A 1 93 ? 13.638 1.157 -7.585 1.00 81.69 93 ALA A O 1
ATOM 693 N N . LYS A 1 94 ? 14.752 2.747 -8.728 1.00 80.62 94 LYS A N 1
ATOM 694 C CA . LYS A 1 94 ? 14.192 3.891 -7.994 1.00 80.62 94 LYS A CA 1
ATOM 695 C C . LYS A 1 94 ? 12.805 4.282 -8.518 1.00 80.62 94 LYS A C 1
ATOM 697 O O . LYS A 1 94 ? 11.862 4.408 -7.742 1.00 80.62 94 LYS A O 1
ATOM 702 N N . SER A 1 95 ? 12.678 4.423 -9.836 1.00 87.44 95 SER A N 1
ATOM 703 C CA . SER A 1 95 ? 11.467 4.910 -10.503 1.00 87.44 95 SER A CA 1
ATOM 704 C C . SER A 1 95 ? 10.251 4.017 -10.264 1.00 87.44 95 SER A C 1
ATOM 706 O O . SER A 1 95 ? 9.145 4.522 -10.108 1.00 87.44 95 SER A O 1
ATOM 708 N N . LYS A 1 96 ? 10.428 2.697 -10.160 1.00 88.88 96 LYS A N 1
ATOM 709 C CA . LYS A 1 96 ? 9.307 1.777 -9.926 1.00 88.88 96 LYS A CA 1
ATOM 710 C C . LYS A 1 96 ? 8.588 2.000 -8.597 1.00 88.88 96 LYS A C 1
ATOM 712 O O . LYS A 1 96 ? 7.369 1.900 -8.556 1.00 88.88 96 LYS A O 1
ATOM 717 N N . ALA A 1 97 ? 9.318 2.374 -7.547 1.00 81.50 97 ALA A N 1
ATOM 718 C CA . ALA A 1 97 ? 8.741 2.701 -6.243 1.00 81.50 97 ALA A CA 1
ATOM 719 C C . ALA A 1 97 ? 8.279 4.167 -6.128 1.00 81.50 97 ALA A C 1
ATOM 721 O O . ALA A 1 97 ? 7.643 4.524 -5.137 1.00 81.50 97 ALA A O 1
ATOM 722 N N . ASP A 1 98 ? 8.649 5.030 -7.076 1.00 85.69 98 ASP A N 1
ATOM 723 C CA . ASP A 1 98 ? 8.222 6.435 -7.118 1.00 85.69 98 ASP A CA 1
ATOM 724 C C . ASP A 1 98 ? 6.955 6.615 -7.968 1.00 85.69 98 ASP A C 1
ATOM 726 O O . ASP A 1 98 ? 6.093 7.406 -7.602 1.00 85.69 98 ASP A O 1
ATOM 730 N N . TYR A 1 99 ? 6.824 5.864 -9.066 1.00 90.56 99 TYR A N 1
ATOM 731 C CA . TYR A 1 99 ? 5.711 6.014 -10.005 1.00 90.56 99 TYR A CA 1
ATOM 732 C C . TYR A 1 99 ? 4.671 4.907 -9.911 1.00 90.56 99 TYR A C 1
ATOM 734 O O . TYR A 1 99 ? 3.484 5.193 -10.004 1.00 90.56 99 TYR A O 1
ATOM 742 N N . CYS A 1 100 ? 5.097 3.658 -9.722 1.00 92.06 100 CYS A N 1
ATOM 743 C CA . CYS A 1 100 ? 4.227 2.492 -9.883 1.00 92.06 100 CYS A CA 1
ATOM 744 C C . CYS A 1 100 ? 4.262 1.569 -8.671 1.00 92.06 100 CYS A C 1
ATOM 746 O O . CYS A 1 100 ? 4.351 0.346 -8.812 1.00 92.06 100 CYS A O 1
ATOM 748 N N . ALA A 1 101 ? 4.261 2.149 -7.469 1.00 85.75 101 ALA A N 1
ATOM 749 C CA . ALA A 1 101 ? 4.427 1.393 -6.237 1.00 85.75 101 ALA A CA 1
ATOM 750 C C . ALA A 1 101 ? 3.336 0.319 -6.083 1.00 85.75 101 ALA A C 1
ATOM 752 O O . ALA A 1 101 ? 3.653 -0.815 -5.716 1.00 85.75 101 ALA A O 1
ATOM 753 N N . LYS A 1 102 ? 2.085 0.638 -6.442 1.00 86.00 102 LYS A N 1
ATOM 754 C CA . LYS A 1 102 ? 0.960 -0.304 -6.415 1.00 86.00 102 LYS A CA 1
ATOM 755 C C . LYS A 1 102 ? 1.061 -1.336 -7.526 1.00 86.00 102 LYS A C 1
ATOM 757 O O . LYS A 1 102 ? 1.061 -2.533 -7.245 1.00 86.00 102 LYS A O 1
ATOM 762 N N . SER A 1 103 ? 1.199 -0.896 -8.773 1.00 90.06 103 SER A N 1
ATOM 763 C CA . SER A 1 103 ? 1.247 -1.797 -9.927 1.00 90.06 103 SER A CA 1
ATOM 764 C C . SER A 1 103 ? 2.448 -2.751 -9.905 1.00 90.06 103 SER A C 1
ATOM 766 O O . SER A 1 103 ? 2.347 -3.872 -10.401 1.00 90.06 103 SER A O 1
ATOM 768 N N . CYS A 1 104 ? 3.576 -2.343 -9.317 1.00 89.25 104 CYS A N 1
ATOM 769 C CA . CYS A 1 104 ? 4.748 -3.200 -9.146 1.00 89.25 104 CYS A CA 1
ATOM 770 C C . CYS A 1 104 ? 4.738 -4.037 -7.859 1.00 89.25 104 CYS A C 1
ATOM 772 O O . CYS A 1 104 ? 5.687 -4.791 -7.642 1.00 89.25 104 CYS A O 1
ATOM 774 N N . GLY A 1 105 ? 3.713 -3.918 -7.006 1.00 82.25 105 GLY A N 1
ATOM 775 C CA . GLY A 1 105 ? 3.645 -4.636 -5.727 1.00 82.25 105 GLY A CA 1
ATOM 776 C C . GLY A 1 105 ? 4.769 -4.252 -4.758 1.00 82.25 105 GLY A C 1
ATOM 777 O O . GLY A 1 105 ? 5.273 -5.098 -4.023 1.00 82.25 105 GLY A O 1
ATOM 778 N N . LEU A 1 106 ? 5.213 -2.995 -4.821 1.00 79.25 106 LEU A N 1
ATOM 779 C CA . LEU A 1 106 ? 6.321 -2.450 -4.031 1.00 79.25 106 LEU A CA 1
ATOM 780 C C . LEU A 1 106 ? 5.852 -1.573 -2.874 1.00 79.25 106 LEU A C 1
ATOM 782 O O . LEU A 1 106 ? 6.657 -1.241 -2.007 1.00 79.25 106 LEU A O 1
ATOM 786 N N . CYS A 1 107 ? 4.581 -1.174 -2.862 1.00 74.38 107 CYS A N 1
ATOM 787 C CA . CYS A 1 107 ? 3.975 -0.625 -1.665 1.00 74.38 107 CYS A CA 1
ATOM 788 C C . CYS A 1 107 ? 3.452 -1.750 -0.783 1.00 74.38 107 CYS A C 1
ATOM 790 O O . CYS A 1 107 ? 2.873 -2.732 -1.245 1.00 74.38 107 CYS A O 1
ATOM 792 N N . TYR A 1 108 ? 3.632 -1.554 0.509 1.00 67.56 108 TYR A N 1
ATOM 793 C CA . TYR A 1 108 ? 2.877 -2.232 1.534 1.00 67.56 108 TYR A CA 1
ATOM 794 C C . TYR A 1 108 ? 2.067 -1.133 2.201 1.00 67.56 108 TYR A C 1
ATOM 796 O O . TYR A 1 108 ? 2.592 -0.096 2.612 1.00 67.56 108 TYR A O 1
ATOM 804 N N . ASP A 1 109 ? 0.761 -1.325 2.233 1.00 65.25 109 ASP A N 1
ATOM 805 C CA . ASP A 1 109 ? -0.089 -0.394 2.935 1.00 65.25 109 ASP A CA 1
ATOM 806 C C . ASP A 1 109 ? 0.147 -0.641 4.428 1.00 65.25 109 ASP A C 1
ATOM 808 O O . ASP A 1 109 ? -0.095 -1.747 4.922 1.00 65.25 109 ASP A O 1
ATOM 812 N N . THR A 1 110 ? 0.595 0.365 5.186 1.00 64.75 110 THR A N 1
ATOM 813 C CA . THR A 1 110 ? 0.452 0.352 6.655 1.00 64.75 110 THR A CA 1
ATOM 814 C C . THR A 1 110 ? -1.014 0.591 6.996 1.00 64.75 110 THR A C 1
ATOM 816 O O . THR A 1 110 ? -1.354 1.487 7.770 1.00 64.75 110 THR A O 1
ATOM 819 N N . CYS A 1 111 ? -1.889 -0.161 6.332 1.00 70.38 111 CYS A N 1
ATOM 820 C CA . CYS A 1 111 ? -3.317 -0.114 6.477 1.00 70.38 111 CYS A CA 1
ATOM 821 C C . CYS A 1 111 ? -3.628 -0.659 7.860 1.00 70.38 111 CYS A C 1
ATOM 823 O O . CYS A 1 111 ? -3.801 -1.855 8.090 1.00 70.38 111 CYS A O 1
ATOM 825 N N . ALA A 1 112 ? -3.608 0.262 8.802 1.00 78.00 112 ALA A N 1
ATOM 826 C CA . ALA A 1 112 ? -3.877 0.034 10.191 1.00 78.00 112 ALA A CA 1
ATOM 827 C C . ALA A 1 112 ? -4.828 1.128 10.639 1.00 78.00 112 ALA A C 1
ATOM 829 O O . ALA A 1 112 ? -4.714 2.295 10.252 1.00 78.00 112 ALA A O 1
ATOM 830 N N . ASP A 1 113 ? -5.763 0.742 11.489 1.00 85.62 113 ASP A N 1
ATOM 831 C CA . ASP A 1 113 ? -6.588 1.718 12.164 1.00 85.62 113 ASP A CA 1
ATOM 832 C C . ASP A 1 113 ? -5.717 2.515 13.137 1.00 85.62 113 ASP A C 1
ATOM 834 O O . ASP A 1 113 ? -5.020 1.949 13.980 1.00 85.62 113 ASP A O 1
ATOM 838 N N . LYS A 1 114 ? -5.798 3.844 13.071 1.00 87.12 114 LYS A N 1
ATOM 839 C CA . LYS A 1 114 ? -5.189 4.725 14.078 1.00 87.12 114 LYS A CA 1
ATOM 840 C C . LYS A 1 114 ? -5.989 4.735 15.380 1.00 87.12 114 LYS A C 1
ATOM 842 O O . LYS A 1 114 ? -5.501 5.217 16.398 1.00 87.12 114 LYS A O 1
ATOM 847 N N . SER A 1 115 ? -7.227 4.238 15.353 1.00 89.19 115 SER A N 1
ATOM 848 C CA . SER A 1 115 ? -8.123 4.204 16.506 1.00 89.19 115 SER A CA 1
ATOM 849 C C . SER A 1 115 ? -8.542 2.779 16.852 1.00 89.19 115 SER A C 1
ATOM 851 O O . SER A 1 115 ? -9.101 2.051 16.035 1.00 89.19 115 SER A O 1
ATOM 853 N N . ALA A 1 116 ? -8.385 2.406 18.122 1.00 92.81 116 ALA A N 1
ATOM 854 C CA . ALA A 1 116 ? -8.920 1.148 18.643 1.00 92.81 116 ALA A CA 1
ATOM 855 C C . ALA A 1 116 ? -10.463 1.083 18.578 1.00 92.81 116 ALA A C 1
ATOM 857 O O . ALA A 1 116 ? -11.045 -0.002 18.623 1.00 92.81 116 ALA A O 1
ATOM 858 N N . SER A 1 117 ? -11.135 2.232 18.446 1.00 94.69 117 SER A N 1
ATOM 859 C CA . SER A 1 117 ? -12.597 2.328 18.389 1.00 94.69 117 SER A CA 1
ATOM 860 C C . SER A 1 117 ? -13.184 1.963 17.027 1.00 94.69 117 SER A C 1
ATOM 862 O O . SER A 1 117 ? -14.402 1.828 16.924 1.00 94.69 117 SER A O 1
ATOM 864 N N . CYS A 1 118 ? -12.363 1.773 15.988 1.00 95.00 118 CYS A N 1
ATOM 865 C CA . CYS A 1 118 ? -12.846 1.563 14.624 1.00 95.00 118 CYS A CA 1
ATOM 866 C C . CYS A 1 118 ? -13.817 0.386 14.500 1.00 95.00 118 CYS A C 1
ATOM 868 O O . CYS A 1 118 ? -14.852 0.523 13.851 1.00 95.00 118 CYS A O 1
ATOM 870 N N . LYS A 1 119 ? -13.564 -0.730 15.197 1.00 95.12 119 LYS A N 1
ATOM 871 C CA . LYS A 1 119 ? -14.483 -1.884 15.228 1.00 95.12 119 LYS A CA 1
ATOM 872 C C . LYS A 1 119 ? -15.876 -1.507 15.739 1.00 95.12 119 LYS A C 1
ATOM 874 O O . LYS A 1 119 ? -16.877 -1.883 15.133 1.00 95.12 119 LYS A O 1
ATOM 879 N N . ASN A 1 120 ? -15.935 -0.734 16.825 1.00 96.44 120 ASN A N 1
ATOM 880 C CA . ASN A 1 120 ? -17.196 -0.268 17.398 1.00 96.44 120 ASN A CA 1
ATOM 881 C C . ASN A 1 120 ? -17.884 0.728 16.466 1.00 96.44 120 ASN A C 1
ATOM 883 O O . ASN A 1 120 ? -19.084 0.626 16.236 1.00 96.44 120 ASN A O 1
ATOM 887 N N . TRP A 1 121 ? -17.141 1.675 15.898 1.00 96.44 121 TRP A N 1
ATOM 888 C CA . TRP A 1 121 ? -17.704 2.656 14.974 1.00 96.44 121 TRP A CA 1
ATOM 889 C C . TRP A 1 121 ? -18.257 1.996 13.710 1.00 96.44 121 TRP A C 1
ATOM 891 O O . TRP A 1 121 ? -19.382 2.302 13.320 1.00 96.44 121 TRP A O 1
ATOM 901 N N . LYS A 1 122 ? -17.547 1.024 13.126 1.00 96.44 122 LYS A N 1
ATOM 902 C CA . LYS A 1 122 ? -18.057 0.211 12.012 1.00 96.44 122 LYS A CA 1
ATOM 903 C C . LYS A 1 122 ? -19.371 -0.478 12.363 1.00 96.44 122 LYS A C 1
ATOM 905 O O . LYS A 1 122 ? -20.316 -0.395 11.592 1.00 96.44 122 LYS A O 1
ATOM 910 N N . ALA A 1 123 ? -19.463 -1.089 13.545 1.00 96.25 123 ALA A N 1
ATOM 911 C CA . ALA A 1 123 ? -20.705 -1.713 14.005 1.00 96.25 123 ALA A CA 1
ATOM 912 C C . ALA A 1 123 ? -21.878 -0.717 14.139 1.00 96.25 123 ALA A C 1
ATOM 914 O O . ALA A 1 123 ? -23.032 -1.132 14.115 1.00 96.25 123 ALA A O 1
ATOM 915 N N . ASN A 1 124 ? -21.594 0.586 14.243 1.00 95.75 124 ASN A N 1
ATOM 916 C CA . ASN A 1 124 ? -22.581 1.668 14.293 1.00 95.75 124 ASN A CA 1
ATOM 917 C C . ASN A 1 124 ? -22.781 2.382 12.937 1.00 95.75 124 ASN A C 1
ATOM 919 O O . ASN A 1 124 ? -23.335 3.478 12.898 1.00 95.75 124 ASN A O 1
ATOM 923 N N . GLY A 1 125 ? -22.330 1.797 11.822 1.00 95.19 125 GLY A N 1
ATOM 924 C CA . GLY A 1 125 ? -22.537 2.353 10.479 1.00 95.19 125 GLY A CA 1
ATOM 925 C C . GLY A 1 125 ? -21.548 3.454 10.082 1.00 95.19 125 GLY A C 1
ATOM 926 O O . GLY A 1 125 ? -21.802 4.220 9.151 1.00 95.19 125 GLY A O 1
ATOM 927 N N . PHE A 1 126 ? -20.427 3.587 10.801 1.00 95.88 126 PHE A N 1
ATOM 928 C CA . PHE A 1 126 ? -19.421 4.609 10.508 1.00 95.88 126 PHE A CA 1
ATOM 929 C C . PHE A 1 126 ? -18.816 4.458 9.112 1.00 95.88 126 PHE A C 1
ATOM 931 O O . PHE A 1 126 ? -18.578 5.468 8.462 1.00 95.88 126 PHE A O 1
ATOM 938 N N . CYS A 1 127 ? -18.593 3.234 8.625 1.00 94.50 127 CYS A N 1
ATOM 939 C CA . CYS A 1 127 ? -17.950 3.019 7.327 1.00 94.50 127 CYS A CA 1
ATOM 940 C C . CYS A 1 127 ? -18.876 3.394 6.155 1.00 94.50 127 CYS A C 1
ATOM 942 O O . CYS A 1 127 ? -18.423 3.908 5.134 1.00 94.50 127 CYS A O 1
ATOM 944 N N . GLU A 1 128 ? -20.183 3.238 6.337 1.00 95.31 128 GLU A N 1
ATOM 945 C CA . GLU A 1 128 ? -21.221 3.467 5.334 1.00 95.31 128 GLU A CA 1
ATOM 946 C C . GLU A 1 128 ? -21.700 4.931 5.297 1.00 95.31 128 GLU A C 1
ATOM 948 O O . GLU A 1 128 ? -22.336 5.360 4.337 1.00 95.31 128 GLU A O 1
ATOM 953 N N . ASN A 1 129 ? -21.386 5.733 6.320 1.00 94.00 129 ASN A N 1
ATOM 954 C CA . ASN A 1 129 ? -21.890 7.103 6.445 1.00 94.00 129 ASN A CA 1
ATOM 955 C C . ASN A 1 129 ? -21.030 8.128 5.685 1.00 94.00 129 ASN A C 1
ATOM 957 O O . ASN A 1 129 ? -19.938 8.468 6.135 1.00 94.00 129 ASN A O 1
ATOM 961 N N . ALA A 1 130 ? -21.522 8.667 4.567 1.00 93.19 130 ALA A N 1
ATOM 962 C CA . ALA A 1 130 ? -20.790 9.606 3.700 1.00 93.19 130 ALA A CA 1
ATOM 963 C C . ALA A 1 130 ? -20.268 10.889 4.393 1.00 93.19 130 ALA A C 1
ATOM 965 O O . ALA A 1 130 ? -19.323 11.510 3.918 1.00 93.19 130 ALA A O 1
ATOM 966 N N . LEU A 1 131 ? -20.824 11.288 5.544 1.00 92.81 131 LEU A N 1
ATOM 967 C CA . LEU A 1 131 ? -20.358 12.475 6.277 1.00 92.81 131 LEU A CA 1
ATOM 968 C C . LEU A 1 131 ? -18.950 12.308 6.866 1.00 92.81 131 LEU A C 1
ATOM 970 O O . LEU A 1 131 ? -18.310 13.300 7.211 1.00 92.81 131 LEU A O 1
ATOM 974 N N . TYR A 1 132 ? -18.471 11.069 6.997 1.00 90.69 132 TYR A N 1
ATOM 975 C CA . TYR A 1 132 ? -17.195 10.761 7.639 1.00 90.69 132 TYR A CA 1
ATOM 976 C C . TYR A 1 132 ? -16.095 10.332 6.666 1.00 90.69 132 TYR A C 1
ATOM 978 O O . TYR A 1 132 ? -15.078 9.828 7.124 1.00 90.69 132 TYR A O 1
ATOM 986 N N . ASP A 1 133 ? -16.252 10.498 5.351 1.00 88.94 133 ASP A N 1
ATOM 987 C CA . ASP A 1 133 ? -15.334 9.918 4.353 1.00 88.94 133 ASP A CA 1
ATOM 988 C C . ASP A 1 133 ? -13.844 10.220 4.602 1.00 88.94 133 ASP A C 1
ATOM 990 O O . ASP A 1 133 ? -13.018 9.306 4.551 1.00 88.94 133 ASP A O 1
ATOM 994 N N . SER A 1 134 ? -13.496 11.457 4.974 1.00 84.81 134 SER A N 1
ATOM 995 C CA . SER A 1 134 ? -12.119 11.811 5.355 1.00 84.81 134 SER A CA 1
ATOM 996 C C . SER A 1 134 ? -11.682 11.141 6.662 1.00 84.81 134 SER A C 1
ATOM 998 O O . SER A 1 134 ? -10.620 10.528 6.728 1.00 84.81 134 SER A O 1
ATOM 1000 N N . ILE A 1 135 ? -12.531 11.180 7.692 1.00 90.06 135 ILE A N 1
ATOM 1001 C CA . ILE A 1 135 ? -12.241 10.625 9.022 1.00 90.06 135 ILE A CA 1
ATOM 1002 C C . ILE A 1 135 ? -12.077 9.098 8.949 1.00 90.06 135 ILE A C 1
ATOM 1004 O O . ILE A 1 135 ? -11.194 8.545 9.603 1.00 90.06 135 ILE A O 1
ATOM 1008 N N . LYS A 1 136 ? -12.895 8.398 8.151 1.00 91.38 136 LYS A N 1
ATOM 1009 C CA . LYS A 1 136 ? -12.786 6.943 7.970 1.00 91.38 136 LYS A CA 1
ATOM 1010 C C . LYS A 1 136 ? -11.443 6.576 7.361 1.00 91.38 136 LYS A C 1
ATOM 1012 O O . LYS A 1 136 ? -10.801 5.659 7.862 1.00 91.38 136 LYS A O 1
ATOM 1017 N N . LYS A 1 137 ? -11.016 7.298 6.319 1.00 85.50 137 LYS A N 1
ATOM 1018 C CA . LYS A 1 137 ? -9.728 7.067 5.659 1.00 85.50 137 LYS A CA 1
ATOM 1019 C C . LYS A 1 137 ? -8.555 7.406 6.581 1.00 85.50 137 LYS A C 1
ATOM 1021 O O . LYS A 1 137 ? -7.544 6.716 6.561 1.00 85.50 137 LYS A O 1
ATOM 1026 N N . ASP A 1 138 ? -8.702 8.411 7.440 1.00 85.38 138 ASP A N 1
ATOM 1027 C CA . ASP A 1 138 ? -7.633 8.807 8.352 1.00 85.38 138 ASP A CA 1
ATOM 1028 C C . ASP A 1 138 ? -7.478 7.889 9.562 1.00 85.38 138 ASP A C 1
ATOM 1030 O O . ASP A 1 138 ? -6.346 7.641 9.976 1.00 85.38 138 ASP A O 1
ATOM 1034 N N . TYR A 1 139 ? -8.579 7.421 10.152 1.00 89.19 139 TYR A N 1
ATOM 1035 C CA . TYR A 1 139 ? -8.552 6.713 11.435 1.00 89.19 139 TYR A CA 1
ATOM 1036 C C . TYR A 1 139 ? -8.860 5.229 11.339 1.00 89.19 139 TYR A C 1
ATOM 1038 O O . TYR A 1 139 ? -8.365 4.476 12.1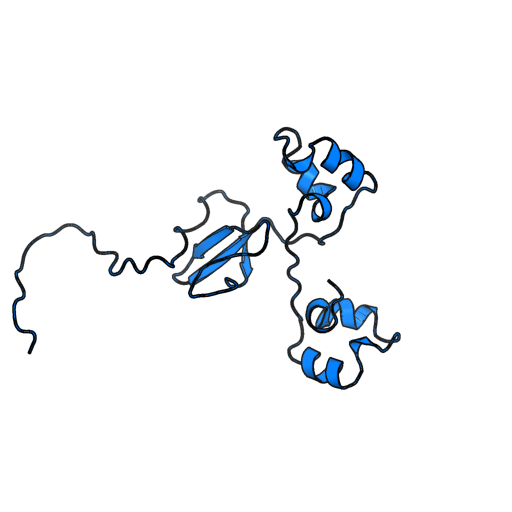75 1.00 89.19 139 TYR A O 1
ATOM 1046 N N . CYS A 1 140 ? -9.679 4.822 10.373 1.00 92.19 140 CYS A N 1
ATOM 1047 C CA . CYS A 1 140 ? -10.255 3.483 10.301 1.00 92.19 140 CYS A CA 1
ATOM 1048 C C . CYS A 1 140 ? -10.115 2.855 8.913 1.00 92.19 140 CYS A C 1
ATOM 1050 O O . CYS A 1 140 ? -11.006 2.125 8.470 1.00 92.19 140 CYS A O 1
ATOM 1052 N N . SER A 1 141 ? -9.036 3.183 8.201 1.00 87.69 141 SER A N 1
ATOM 1053 C CA . SER A 1 141 ? -8.824 2.751 6.822 1.00 87.69 141 SER A CA 1
ATOM 1054 C C . SER A 1 141 ? -8.824 1.228 6.692 1.00 87.69 141 SER A C 1
ATOM 1056 O O . SER A 1 141 ? -9.455 0.706 5.775 1.00 87.69 141 SER A O 1
ATOM 1058 N N . ALA A 1 142 ? -8.249 0.509 7.661 1.00 85.69 142 ALA A N 1
ATOM 1059 C CA . ALA A 1 142 ? -8.257 -0.951 7.689 1.00 85.69 142 ALA A CA 1
ATOM 1060 C C . ALA A 1 142 ? -9.639 -1.525 8.003 1.00 85.69 142 ALA A C 1
ATOM 1062 O O . ALA A 1 142 ? -10.164 -2.347 7.253 1.00 85.69 142 ALA A O 1
ATOM 1063 N N . THR A 1 143 ? -10.273 -1.075 9.088 1.00 90.81 143 THR A N 1
ATOM 1064 C CA . THR A 1 143 ? -11.591 -1.578 9.490 1.00 90.81 143 THR A CA 1
ATOM 1065 C C . THR A 1 143 ? -12.659 -1.299 8.426 1.00 90.81 143 THR A C 1
ATOM 1067 O O . THR A 1 143 ? -13.535 -2.146 8.203 1.00 90.81 143 THR A O 1
ATOM 1070 N N . CYS A 1 144 ? -12.603 -0.142 7.763 1.00 91.56 144 CYS A N 1
ATOM 1071 C CA . CYS A 1 144 ? -13.560 0.250 6.731 1.00 91.56 144 CYS A CA 1
ATOM 1072 C C . CYS A 1 144 ? -13.199 -0.221 5.314 1.00 91.56 144 CYS A C 1
ATOM 1074 O O . CYS A 1 144 ? -14.001 0.009 4.415 1.00 91.56 144 CYS A O 1
ATOM 1076 N N . GLY A 1 145 ? -12.057 -0.889 5.106 1.00 83.56 145 GLY A N 1
ATOM 1077 C CA . GLY A 1 145 ? -11.634 -1.346 3.774 1.00 83.56 145 GLY A CA 1
ATOM 1078 C C . GLY A 1 145 ? -11.406 -0.190 2.795 1.00 83.56 145 GLY A C 1
ATOM 1079 O O . GLY A 1 145 ? -11.831 -0.257 1.648 1.00 83.56 145 GLY A O 1
ATOM 1080 N N . LEU A 1 146 ? -10.826 0.906 3.292 1.00 81.81 146 LEU A N 1
ATOM 1081 C CA . LEU A 1 146 ? -10.475 2.106 2.518 1.00 81.81 146 LEU A CA 1
ATOM 1082 C C . LEU A 1 146 ? -8.982 2.149 2.152 1.00 81.81 146 LEU A C 1
ATOM 1084 O O . LEU A 1 146 ? -8.465 3.197 1.754 1.00 81.81 146 LEU A O 1
ATOM 1088 N N . CYS A 1 147 ? -8.341 0.999 2.319 1.00 72.62 147 CYS A N 1
ATOM 1089 C CA . CYS A 1 147 ? -7.134 0.553 1.655 1.00 72.62 147 CYS A CA 1
ATOM 1090 C C . CYS A 1 147 ? -7.600 -0.519 0.643 1.00 72.62 147 CYS A C 1
ATOM 1092 O O . CYS A 1 147 ? -7.148 -0.488 -0.515 1.00 72.62 147 CYS A O 1
#

pLDDT: mean 77.79, std 17.23, range [34.91, 97.25]

Foldseek 3Di:
DDDDDDDDDDDDDDPPDDDPPQAFAADDPPPDQKDFLAAAPDSRHRDDAQQWGWHDDPNGITTIHHPADPLDAQDPCLVVCVVVCLLPDPVCVPVCCVGPCNSSSNHDPSQDAQDPCLQVCVVVCVLVDPVCVVVCVVGPCNVSVVD